Protein AF-A0A427TW17-F1 (afdb_monomer_lite)

Organism: NCBI:txid285983

Structure (mmCIF, N/CA/C/O backbone):
data_AF-A0A4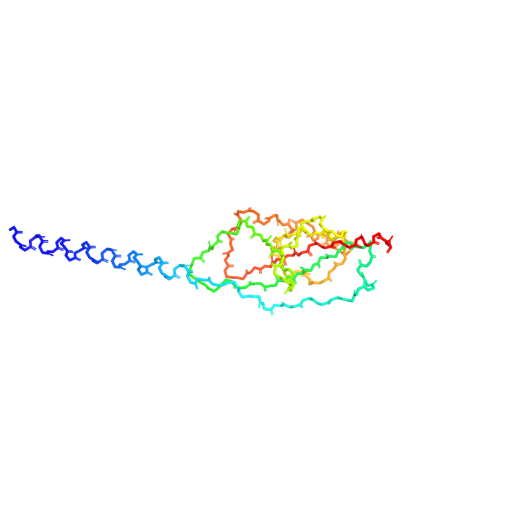27TW17-F1
#
_entry.id   AF-A0A427TW17-F1
#
loop_
_atom_site.group_PDB
_atom_site.id
_atom_site.type_symbol
_atom_site.label_atom_id
_atom_site.label_alt_id
_atom_site.label_comp_id
_atom_site.label_asym_id
_atom_site.label_entity_id
_atom_site.label_seq_id
_atom_site.pdbx_PDB_ins_code
_atom_site.Cartn_x
_atom_site.Cartn_y
_atom_site.Cartn_z
_atom_site.occupancy
_atom_site.B_iso_or_equiv
_atom_site.auth_seq_id
_atom_site.auth_comp_id
_atom_site.auth_asym_id
_atom_site.auth_atom_id
_atom_site.pdbx_PDB_model_num
ATOM 1 N N . MET A 1 1 ? -23.625 -0.543 50.870 1.00 62.94 1 MET A N 1
ATOM 2 C CA . MET A 1 1 ? -23.171 -1.720 50.091 1.00 62.94 1 MET A CA 1
ATOM 3 C C . MET A 1 1 ? -23.952 -1.915 48.788 1.00 62.94 1 MET A C 1
ATOM 5 O O . MET A 1 1 ? -23.323 -1.855 47.746 1.00 62.94 1 MET A O 1
ATOM 9 N N . LYS A 1 2 ? -25.293 -2.022 48.790 1.00 76.69 2 LYS A N 1
ATOM 10 C CA . LYS A 1 2 ? -26.091 -2.212 47.551 1.00 76.69 2 LYS A CA 1
ATOM 11 C C . LYS A 1 2 ? -25.872 -1.138 46.462 1.00 76.69 2 LYS A C 1
ATOM 13 O O . LYS A 1 2 ? -25.643 -1.492 45.317 1.00 76.69 2 LYS A O 1
ATOM 18 N N . LYS A 1 3 ? -25.840 0.158 46.821 1.00 81.56 3 LYS A N 1
ATOM 19 C CA . LYS A 1 3 ? -25.560 1.262 45.871 1.00 81.56 3 LYS A CA 1
ATOM 20 C C . LYS A 1 3 ? -24.173 1.180 45.218 1.00 81.56 3 LYS A C 1
ATOM 22 O O . LYS A 1 3 ? -24.059 1.427 44.027 1.00 81.56 3 LYS A O 1
ATOM 27 N N . LEU A 1 4 ? -23.142 0.821 45.987 1.00 88.69 4 LEU A N 1
ATOM 28 C CA . LEU A 1 4 ? -21.773 0.667 45.475 1.00 88.69 4 LEU A CA 1
ATOM 29 C C . LEU A 1 4 ? -21.689 -0.482 44.466 1.00 88.69 4 LEU A C 1
ATOM 31 O O . LEU A 1 4 ? -21.098 -0.313 43.409 1.00 88.69 4 LEU A O 1
ATOM 35 N N . ILE A 1 5 ? -22.352 -1.606 44.756 1.00 90.69 5 ILE A N 1
ATOM 36 C CA . ILE A 1 5 ? -22.424 -2.758 43.847 1.00 90.69 5 ILE A CA 1
ATOM 37 C C . ILE A 1 5 ? -23.136 -2.375 42.542 1.00 90.69 5 ILE A C 1
ATOM 39 O O . ILE A 1 5 ? -22.630 -2.681 41.467 1.00 90.69 5 ILE A O 1
ATOM 43 N N . SER A 1 6 ? -24.262 -1.654 42.611 1.00 89.56 6 SER A N 1
ATOM 44 C CA . SER A 1 6 ? -24.973 -1.188 41.411 1.00 89.56 6 SER A CA 1
ATOM 45 C C . SER A 1 6 ? -24.135 -0.228 40.563 1.00 89.56 6 SER A C 1
ATOM 47 O O . SER A 1 6 ? -24.107 -0.373 39.346 1.00 89.56 6 SER A O 1
ATOM 49 N N . ILE A 1 7 ? -23.419 0.717 41.185 1.00 93.94 7 ILE A N 1
ATOM 50 C CA . ILE A 1 7 ? -22.520 1.640 40.470 1.00 93.94 7 ILE A CA 1
ATOM 51 C C . ILE A 1 7 ? -21.392 0.867 39.781 1.00 93.94 7 ILE A C 1
ATOM 53 O O . ILE A 1 7 ? -21.097 1.121 38.617 1.00 93.94 7 ILE A O 1
ATOM 57 N N . MET A 1 8 ? -20.794 -0.104 40.474 1.00 94.12 8 MET A N 1
ATOM 58 C CA . MET A 1 8 ? -19.708 -0.915 39.925 1.00 94.12 8 MET A CA 1
ATOM 59 C C . MET A 1 8 ? -20.181 -1.761 38.736 1.00 94.12 8 MET A C 1
ATOM 61 O O . MET A 1 8 ? -19.484 -1.860 37.732 1.00 94.12 8 MET A O 1
ATOM 65 N N . LEU A 1 9 ? -21.393 -2.314 38.817 1.00 94.56 9 LEU A N 1
ATOM 66 C CA . LEU A 1 9 ? -21.988 -3.109 37.744 1.00 94.56 9 LEU A CA 1
ATOM 67 C C . LEU A 1 9 ? -22.293 -2.248 36.510 1.00 94.56 9 LEU A C 1
ATOM 69 O O . LEU A 1 9 ? -21.954 -2.641 35.397 1.00 94.56 9 LEU A O 1
ATOM 73 N N . VAL A 1 10 ? -22.842 -1.044 36.704 1.00 95.25 10 VAL A N 1
ATOM 74 C CA . VAL A 1 10 ? -23.045 -0.077 35.612 1.00 95.25 10 VAL A CA 1
ATOM 75 C C . VAL A 1 10 ? -21.713 0.317 34.977 1.00 95.25 10 VAL A C 1
ATOM 77 O O . VAL A 1 10 ? -21.615 0.324 33.754 1.00 95.25 10 VAL A O 1
ATOM 80 N N . ALA A 1 11 ? -20.677 0.583 35.777 1.00 95.00 11 ALA A N 1
ATOM 81 C CA . ALA A 1 11 ? -19.352 0.931 35.268 1.00 95.00 11 ALA A CA 1
ATOM 82 C C . ALA A 1 11 ? -18.741 -0.195 34.419 1.00 95.00 11 ALA A C 1
ATOM 84 O O . ALA A 1 11 ? -18.217 0.075 33.342 1.00 95.00 11 ALA A O 1
ATOM 85 N N . ILE A 1 12 ? -18.862 -1.454 34.854 1.00 96.00 12 ILE A N 1
ATOM 86 C CA . ILE A 1 12 ? -18.384 -2.621 34.094 1.00 96.00 12 ILE A CA 1
ATOM 87 C C . ILE A 1 12 ? -19.107 -2.728 32.748 1.00 96.00 12 ILE A C 1
ATOM 89 O O . ILE A 1 12 ? -18.454 -2.881 31.718 1.00 96.00 12 ILE A O 1
ATOM 93 N N . VAL A 1 13 ? -20.438 -2.601 32.738 1.00 96.50 13 VAL A N 1
ATOM 94 C CA . VAL A 1 13 ? -21.227 -2.637 31.495 1.00 96.50 13 VAL A CA 1
ATOM 95 C C . VAL A 1 13 ? -20.809 -1.510 30.548 1.00 96.50 13 VAL A C 1
ATOM 97 O O . VAL A 1 13 ? -20.668 -1.738 29.349 1.00 96.50 13 VAL A O 1
ATOM 100 N N . LEU A 1 14 ? -20.553 -0.314 31.082 1.00 96.38 14 LEU A N 1
ATOM 101 C CA . LEU A 1 14 ? -20.099 0.841 30.307 1.00 96.38 14 LEU A CA 1
ATOM 102 C C . LEU A 1 14 ? -18.721 0.604 29.681 1.00 96.38 14 LEU A C 1
ATOM 104 O O . LEU A 1 14 ? -18.544 0.847 28.490 1.00 96.38 14 LEU A O 1
ATOM 108 N N . VAL A 1 15 ? -17.767 0.080 30.456 1.00 96.31 15 VAL A N 1
ATOM 109 C CA . VAL A 1 15 ? -16.421 -0.252 29.964 1.00 96.31 15 VAL A CA 1
ATOM 110 C C . VAL A 1 15 ? -16.500 -1.300 28.856 1.00 96.31 15 VAL A C 1
ATOM 112 O O . VAL A 1 15 ? -15.943 -1.081 27.784 1.00 96.31 15 VAL A O 1
ATOM 115 N N . ILE A 1 16 ? -17.248 -2.388 29.070 1.00 95.94 16 ILE A N 1
ATOM 116 C CA . ILE A 1 16 ? -17.431 -3.443 28.062 1.00 95.94 16 ILE A CA 1
ATOM 117 C C . ILE A 1 16 ? -18.067 -2.871 26.789 1.00 95.94 16 ILE A C 1
ATOM 119 O O . ILE A 1 16 ? -17.587 -3.139 25.689 1.00 95.94 16 ILE A O 1
ATOM 123 N N . GLY A 1 17 ? -19.111 -2.049 26.930 1.00 95.75 17 GLY A N 1
ATOM 124 C CA . GLY A 1 17 ? -19.789 -1.416 25.799 1.00 95.75 17 GLY A CA 1
ATOM 125 C C . GLY A 1 17 ? -18.859 -0.523 24.978 1.00 95.75 17 GLY A C 1
ATOM 126 O O . GLY A 1 17 ? -18.842 -0.619 23.751 1.00 95.75 17 GLY A O 1
ATOM 127 N N . ILE A 1 18 ? -18.034 0.291 25.644 1.00 93.81 18 ILE A N 1
ATOM 128 C CA . ILE A 1 18 ? -17.039 1.143 24.979 1.00 93.81 18 ILE A CA 1
ATOM 129 C C . ILE A 1 18 ? -15.998 0.289 24.249 1.00 93.81 18 ILE A C 1
ATOM 131 O O . ILE A 1 18 ? -15.679 0.577 23.096 1.00 93.81 18 ILE A O 1
ATOM 135 N N . THR A 1 19 ? -15.484 -0.774 24.876 1.00 90.12 19 THR A N 1
ATOM 136 C CA . THR A 1 19 ? -14.481 -1.648 24.250 1.00 90.12 19 THR A CA 1
ATOM 137 C C . THR A 1 19 ? -15.027 -2.348 23.005 1.00 90.12 19 THR A C 1
ATOM 139 O O . THR A 1 19 ? -14.351 -2.361 21.977 1.00 90.12 19 THR A O 1
ATOM 142 N N . LEU A 1 20 ? -16.253 -2.877 23.059 1.00 89.56 20 LEU A N 1
ATOM 143 C CA . LEU A 1 20 ? -16.887 -3.535 21.911 1.00 89.56 20 LEU A CA 1
ATOM 144 C C . LEU A 1 20 ? -17.167 -2.553 20.768 1.00 89.56 20 LEU A C 1
ATOM 146 O O . LEU A 1 20 ? -16.879 -2.860 19.612 1.00 89.56 20 LEU A O 1
ATOM 150 N N . ALA A 1 21 ? -17.673 -1.358 21.085 1.00 85.88 21 ALA A N 1
ATOM 151 C CA . ALA A 1 21 ? -17.892 -0.315 20.086 1.00 85.88 21 ALA A CA 1
ATOM 152 C C . ALA A 1 21 ? -16.574 0.099 19.413 1.00 85.88 21 ALA A C 1
ATOM 154 O O . ALA A 1 21 ? -16.512 0.228 18.192 1.00 85.88 21 ALA A O 1
ATOM 155 N N . PHE A 1 22 ? -15.500 0.246 20.191 1.00 83.44 22 PHE A N 1
ATOM 156 C CA . PHE A 1 22 ? -14.181 0.591 19.668 1.00 83.44 22 PHE A CA 1
ATOM 157 C C . PHE A 1 22 ? -13.616 -0.500 18.747 1.00 83.44 22 PHE A C 1
ATOM 159 O O . PHE A 1 22 ? -13.120 -0.190 17.665 1.00 83.44 22 PHE A O 1
ATOM 166 N N . GLN A 1 23 ? -13.751 -1.776 19.127 1.00 81.62 23 GLN A N 1
ATOM 167 C CA . GLN A 1 23 ? -13.352 -2.903 18.277 1.00 81.62 23 GLN A CA 1
ATOM 168 C C . GLN A 1 23 ? -14.126 -2.926 16.956 1.00 81.62 23 GLN A C 1
ATOM 170 O O . GLN A 1 23 ? -13.512 -3.048 15.898 1.00 81.62 23 GLN A O 1
ATOM 175 N N . TYR A 1 24 ? -15.450 -2.760 17.007 1.00 79.75 24 TYR A N 1
ATOM 176 C CA . TYR A 1 24 ? -16.305 -2.740 15.818 1.00 79.75 24 TYR A CA 1
ATOM 177 C C . TYR A 1 24 ? -15.895 -1.638 14.832 1.00 79.75 24 TYR A C 1
ATOM 179 O O . TYR A 1 24 ? -15.788 -1.879 13.633 1.00 79.75 24 TYR A O 1
ATOM 187 N N . ILE A 1 25 ? -15.603 -0.436 15.337 1.00 73.81 25 ILE A N 1
ATOM 188 C CA . ILE A 1 25 ? -15.233 0.701 14.487 1.00 73.81 25 ILE A CA 1
ATOM 189 C C . ILE A 1 25 ? -13.850 0.504 13.840 1.00 73.81 25 ILE A C 1
ATOM 191 O O . ILE A 1 25 ? -13.670 0.861 12.678 1.00 73.81 25 ILE A O 1
ATOM 195 N N . ILE A 1 26 ? -12.878 -0.080 14.552 1.00 72.31 26 ILE A N 1
ATOM 196 C CA . ILE A 1 26 ? -11.539 -0.347 13.993 1.00 72.31 26 ILE A CA 1
ATOM 197 C C . ILE A 1 26 ? -11.582 -1.450 12.927 1.00 72.31 26 ILE A C 1
ATOM 199 O O . ILE A 1 26 ? -10.881 -1.357 11.921 1.00 72.31 26 ILE A O 1
ATOM 203 N N . LEU A 1 27 ? -12.412 -2.478 13.123 1.00 70.06 27 LEU A N 1
ATOM 204 C CA . LEU A 1 27 ? -12.529 -3.621 12.210 1.00 70.06 27 LEU A CA 1
ATOM 205 C C . LEU A 1 27 ? -13.141 -3.269 10.845 1.00 70.06 27 LEU A C 1
ATOM 207 O O . LEU A 1 27 ? -13.049 -4.068 9.918 1.00 70.06 27 LEU A O 1
ATOM 211 N N . HIS A 1 28 ? -13.774 -2.105 10.709 1.00 77.31 28 HIS A N 1
ATOM 212 C CA . HIS A 1 28 ? -14.494 -1.707 9.495 1.00 77.31 28 HIS A CA 1
ATOM 213 C C . HIS A 1 28 ? -13.760 -0.691 8.629 1.00 77.31 28 HIS A C 1
ATOM 215 O O . HIS A 1 28 ? -14.380 -0.028 7.799 1.00 77.31 28 HIS A O 1
ATOM 221 N N . GLY A 1 29 ? -12.446 -0.563 8.799 1.00 80.75 29 GLY A N 1
ATOM 222 C CA . GLY A 1 29 ? -11.671 0.228 7.863 1.00 80.75 29 GLY A CA 1
ATOM 223 C C . GLY A 1 29 ? -11.439 -0.499 6.534 1.00 80.75 29 GLY A C 1
ATOM 224 O O . GLY A 1 29 ? -11.244 -1.714 6.496 1.00 80.75 29 GLY A O 1
ATOM 225 N N . GLU A 1 30 ? -11.457 0.254 5.438 1.00 87.00 30 GLU A N 1
ATOM 226 C CA . GLU A 1 30 ? -11.261 -0.256 4.079 1.00 87.00 30 GLU A CA 1
ATOM 227 C C . GLU A 1 30 ? -10.139 0.497 3.354 1.00 87.00 30 GLU A C 1
ATOM 229 O O . GLU A 1 30 ? -9.955 1.704 3.527 1.00 87.00 30 GLU A O 1
ATOM 234 N N . PHE A 1 31 ? -9.398 -0.205 2.497 1.00 89.31 31 PHE A N 1
ATOM 235 C CA . PHE A 1 31 ? -8.470 0.426 1.560 1.00 89.31 31 PHE A CA 1
ATOM 236 C C . PHE A 1 31 ? -9.187 0.704 0.245 1.00 89.31 31 PHE A C 1
ATOM 238 O O . PHE A 1 31 ? -9.606 -0.218 -0.456 1.00 89.31 31 PHE A O 1
ATOM 245 N N . LYS A 1 32 ? -9.298 1.980 -0.124 1.00 89.50 32 LYS A N 1
ATOM 246 C CA . LYS A 1 32 ? -9.873 2.393 -1.401 1.00 89.50 32 LYS A CA 1
ATOM 247 C C . LYS A 1 32 ? -8.767 2.782 -2.374 1.00 89.50 32 LYS A C 1
ATOM 249 O O . LY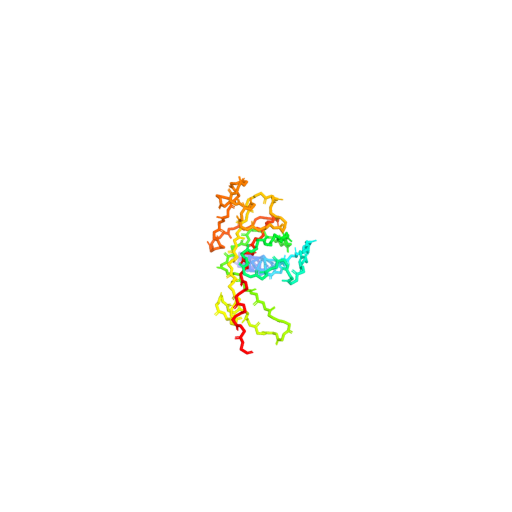S A 1 32 ? -8.099 3.792 -2.177 1.00 89.50 32 LYS A O 1
ATOM 254 N N . LYS A 1 33 ? -8.627 2.020 -3.458 1.00 90.06 33 LYS A N 1
ATOM 255 C CA . LYS A 1 33 ? -7.813 2.420 -4.612 1.00 90.06 33 LYS A CA 1
ATOM 256 C C . LYS A 1 33 ? -8.528 3.522 -5.394 1.00 90.06 33 LYS A C 1
ATOM 258 O O . LYS A 1 33 ? -9.727 3.387 -5.658 1.00 90.06 33 LYS A O 1
ATOM 263 N N . TRP A 1 34 ? -7.822 4.578 -5.789 1.00 85.81 34 TRP A N 1
ATOM 264 C CA . TRP A 1 34 ? -8.413 5.673 -6.575 1.00 85.81 34 TRP A CA 1
AT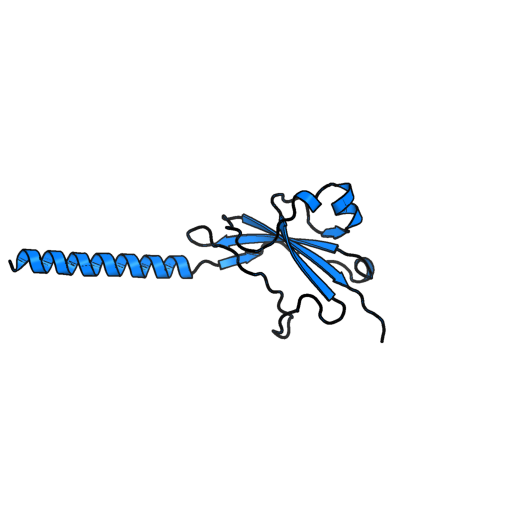OM 265 C C . TRP A 1 34 ? -7.655 6.027 -7.857 1.00 85.81 34 TRP A C 1
ATOM 267 O O . TRP A 1 34 ? -8.182 6.801 -8.654 1.00 85.81 34 TRP A O 1
ATOM 277 N N . SER A 1 35 ? -6.499 5.410 -8.116 1.00 84.00 35 SER A N 1
ATOM 278 C CA . SER A 1 35 ? -5.823 5.501 -9.413 1.00 84.00 35 SER A CA 1
ATOM 279 C C . SER A 1 35 ? -5.807 4.175 -10.178 1.00 84.00 35 SER A C 1
ATOM 281 O O . SER A 1 35 ? -6.046 3.081 -9.643 1.00 84.00 35 SER A O 1
ATOM 283 N N . HIS A 1 36 ? -5.602 4.292 -11.487 1.00 79.56 36 HIS A N 1
ATOM 284 C CA . HIS A 1 36 ? -5.520 3.176 -12.413 1.00 79.56 36 HIS A CA 1
ATOM 285 C C . HIS A 1 36 ? -4.330 3.391 -13.342 1.00 79.56 36 HIS A C 1
ATOM 287 O O . HIS A 1 36 ? -4.169 4.469 -13.907 1.00 79.56 36 HIS A O 1
ATOM 293 N N . ALA A 1 37 ? -3.530 2.345 -13.500 1.00 76.31 37 ALA A N 1
ATOM 294 C CA . ALA A 1 37 ? -2.434 2.281 -14.445 1.00 76.31 37 ALA A CA 1
ATOM 295 C C . ALA A 1 37 ? -2.780 1.202 -15.471 1.00 76.31 37 ALA A C 1
ATOM 297 O O . ALA A 1 37 ? -3.047 0.058 -15.094 1.00 76.31 37 ALA A O 1
ATOM 298 N N . THR A 1 38 ? -2.793 1.587 -16.745 1.00 76.38 38 THR A N 1
ATOM 299 C CA . THR A 1 38 ? -3.004 0.683 -17.880 1.00 76.38 38 THR A CA 1
ATOM 300 C C . THR A 1 38 ? -1.801 0.802 -18.786 1.00 76.38 38 THR A C 1
ATOM 302 O O . THR A 1 38 ? -1.360 1.914 -19.068 1.00 76.38 38 THR A O 1
ATOM 305 N N . MET A 1 39 ? -1.293 -0.329 -19.254 1.00 74.31 39 MET A N 1
ATOM 306 C CA . MET A 1 39 ? -0.173 -0.361 -20.175 1.00 74.31 39 MET A CA 1
ATOM 307 C C . MET A 1 39 ? -0.418 -1.414 -21.242 1.00 74.31 39 MET A C 1
ATOM 309 O O . MET A 1 39 ? -1.042 -2.440 -20.973 1.00 74.31 39 MET A O 1
ATOM 313 N N . ASP A 1 40 ? 0.050 -1.120 -22.447 1.00 77.12 40 ASP A N 1
ATOM 314 C CA . ASP A 1 40 ? -0.012 -2.036 -23.576 1.00 77.12 40 ASP A CA 1
ATOM 315 C C . ASP A 1 40 ? 1.043 -3.149 -23.416 1.00 77.12 40 ASP A C 1
ATOM 317 O O . ASP A 1 40 ? 2.139 -2.917 -22.895 1.00 77.12 40 ASP A O 1
ATOM 321 N N . GLU A 1 41 ? 0.702 -4.364 -23.849 1.00 73.69 41 GLU A N 1
ATOM 322 C CA . GLU A 1 41 ? 1.546 -5.559 -23.747 1.00 73.69 41 GLU A CA 1
ATOM 323 C C . GLU A 1 41 ? 2.875 -5.381 -24.493 1.00 73.69 41 GLU A C 1
ATOM 325 O O . GLU A 1 41 ? 3.915 -5.869 -24.044 1.00 73.69 41 GLU A O 1
ATOM 330 N N . ASP A 1 42 ? 2.876 -4.643 -25.604 1.00 74.62 42 ASP A N 1
ATOM 331 C CA . ASP A 1 42 ? 4.076 -4.477 -26.425 1.00 74.62 42 ASP A CA 1
ATOM 332 C C . ASP A 1 42 ? 5.159 -3.617 -25.753 1.00 74.62 42 ASP A C 1
ATOM 334 O O . ASP A 1 42 ? 6.345 -3.807 -26.021 1.00 74.62 42 ASP A O 1
ATOM 338 N N . TYR A 1 43 ? 4.786 -2.743 -24.813 1.00 73.00 43 TYR A N 1
ATOM 339 C CA . TYR A 1 43 ? 5.742 -1.963 -24.012 1.00 73.00 43 TYR A CA 1
ATOM 340 C C . TYR A 1 43 ? 6.347 -2.761 -22.850 1.00 73.00 43 TYR A C 1
ATOM 342 O O . TYR A 1 43 ? 7.340 -2.338 -22.259 1.00 73.00 43 TYR A O 1
ATOM 350 N N . PHE A 1 44 ? 5.754 -3.908 -22.523 1.00 73.31 44 PHE A N 1
ATOM 351 C CA . PHE A 1 44 ? 6.050 -4.688 -21.326 1.00 73.31 44 PHE A CA 1
ATOM 352 C C . PHE A 1 44 ? 6.995 -5.875 -21.578 1.00 73.31 44 PHE A C 1
ATOM 354 O O . PHE A 1 44 ? 7.641 -6.366 -20.653 1.00 73.31 44 PHE A O 1
ATOM 361 N N . LYS A 1 45 ? 7.104 -6.348 -22.826 1.00 73.56 45 LYS A N 1
ATOM 362 C CA . LYS A 1 45 ? 7.875 -7.555 -23.168 1.00 73.56 45 LYS A CA 1
ATOM 363 C C . LYS A 1 45 ? 9.360 -7.409 -22.815 1.00 73.56 45 LYS A C 1
ATOM 365 O O . LYS A 1 45 ? 10.077 -6.623 -23.431 1.00 73.56 45 LYS A O 1
ATOM 370 N N . GLY A 1 46 ? 9.817 -8.220 -21.857 1.00 76.62 46 GLY A N 1
ATOM 371 C CA . GLY A 1 46 ? 11.224 -8.311 -21.457 1.00 76.62 46 GLY A CA 1
ATOM 372 C C . GLY A 1 46 ? 11.758 -7.096 -20.695 1.00 76.62 46 GLY A C 1
ATOM 373 O O . GLY A 1 46 ? 12.972 -6.899 -20.663 1.00 76.62 46 GLY A O 1
ATOM 374 N N . LYS A 1 47 ? 10.879 -6.265 -20.119 1.00 85.50 47 LYS A N 1
ATOM 375 C CA . LYS A 1 47 ? 11.262 -5.110 -19.298 1.00 85.50 47 LYS A CA 1
ATOM 376 C C . LYS A 1 47 ? 10.585 -5.158 -17.936 1.00 85.50 47 LYS A C 1
ATOM 378 O O . LYS A 1 47 ? 9.413 -5.521 -17.833 1.00 85.50 47 LYS A O 1
ATOM 383 N N . THR A 1 48 ? 11.310 -4.722 -16.912 1.00 88.69 48 THR A N 1
ATOM 384 C CA . THR A 1 48 ? 10.728 -4.433 -15.603 1.00 88.69 48 THR A CA 1
ATOM 385 C C . THR A 1 48 ? 10.017 -3.089 -15.660 1.00 88.69 48 THR A C 1
ATOM 387 O O . THR A 1 48 ? 10.602 -2.074 -16.046 1.00 88.69 48 THR A O 1
ATOM 390 N N . MET A 1 49 ? 8.751 -3.080 -15.261 1.00 90.19 49 MET A N 1
ATOM 391 C CA . MET A 1 49 ? 7.894 -1.902 -15.268 1.00 90.19 49 MET A CA 1
ATOM 392 C C . MET A 1 49 ? 7.363 -1.640 -13.865 1.00 90.19 49 MET A C 1
ATOM 394 O O . MET A 1 49 ? 6.923 -2.555 -13.174 1.00 90.19 49 MET A O 1
ATOM 398 N N . TYR A 1 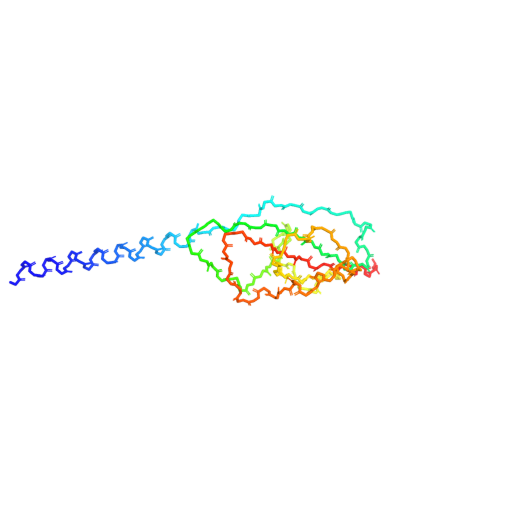50 ? 7.388 -0.379 -13.453 1.00 91.19 50 TYR A N 1
ATOM 399 C CA . TYR A 1 50 ? 6.955 0.088 -12.144 1.00 91.19 50 TYR A CA 1
ATOM 400 C C . TYR A 1 50 ? 5.601 0.780 -12.280 1.00 91.19 50 TYR A C 1
ATOM 402 O O . TYR A 1 50 ? 5.480 1.828 -12.919 1.00 91.19 50 TYR A O 1
ATOM 410 N N . LEU A 1 51 ? 4.577 0.179 -11.677 1.00 90.44 51 LEU A N 1
ATOM 411 C CA . LEU A 1 51 ? 3.190 0.634 -11.727 1.00 90.44 51 LEU A CA 1
ATOM 412 C C . LEU A 1 51 ? 2.783 1.210 -10.369 1.00 90.44 51 LEU A C 1
ATOM 414 O O . LEU A 1 51 ? 2.661 0.479 -9.387 1.00 90.44 51 LEU A O 1
ATOM 418 N N . GLY A 1 52 ? 2.573 2.520 -10.313 1.00 91.38 52 GLY A N 1
ATOM 419 C CA . GLY A 1 52 ? 2.114 3.232 -9.128 1.00 91.38 52 GLY A CA 1
ATOM 420 C C . GLY A 1 52 ? 0.595 3.200 -8.984 1.00 91.38 52 GLY A C 1
ATOM 421 O O . GLY A 1 52 ? -0.146 3.502 -9.920 1.00 91.38 52 GLY A O 1
ATOM 422 N N . TYR A 1 53 ? 0.135 2.874 -7.781 1.00 91.00 53 TYR A N 1
ATOM 423 C CA . TYR A 1 53 ? -1.268 2.869 -7.394 1.00 91.00 53 TYR A CA 1
ATOM 424 C C . TYR A 1 53 ? -1.459 3.636 -6.093 1.00 91.00 53 TYR A C 1
ATOM 426 O O . TYR A 1 53 ? -0.780 3.390 -5.097 1.00 91.00 53 TYR A O 1
ATOM 434 N N . ASP A 1 54 ? -2.439 4.525 -6.090 1.00 91.62 54 ASP A N 1
ATOM 435 C CA . ASP A 1 54 ? -2.791 5.345 -4.946 1.00 91.62 54 ASP A CA 1
ATOM 436 C C . ASP A 1 54 ? -3.946 4.709 -4.186 1.00 91.62 54 ASP A C 1
ATOM 438 O O . ASP A 1 54 ? -4.991 4.349 -4.754 1.00 91.62 54 ASP A O 1
ATOM 442 N N . PHE A 1 55 ? -3.743 4.595 -2.882 1.00 91.44 55 PHE A N 1
ATOM 443 C CA . PHE A 1 55 ? -4.693 4.036 -1.944 1.00 91.44 55 PHE A CA 1
ATOM 444 C C . PHE A 1 55 ? -4.981 5.039 -0.838 1.00 91.44 55 PHE A C 1
ATOM 446 O O . PHE A 1 55 ? -4.099 5.757 -0.374 1.00 91.44 55 PHE A O 1
ATOM 453 N N . THR A 1 56 ? -6.230 5.030 -0.387 1.00 91.38 56 THR A N 1
ATOM 454 C CA . THR A 1 56 ? -6.669 5.746 0.804 1.00 91.38 56 THR A CA 1
ATOM 455 C C . THR A 1 56 ? -7.219 4.742 1.804 1.00 91.38 56 THR A C 1
ATOM 457 O O . THR A 1 56 ? -8.159 4.003 1.501 1.00 91.38 56 THR A O 1
ATOM 460 N N . TRP A 1 57 ? -6.665 4.728 3.008 1.00 90.38 57 TRP A N 1
ATOM 461 C CA . TRP A 1 57 ? -7.262 4.100 4.172 1.00 90.38 57 TRP A CA 1
ATOM 462 C C . TRP A 1 57 ? -8.464 4.914 4.644 1.00 90.38 57 TRP A C 1
ATOM 464 O O . TRP A 1 57 ? -8.355 6.077 5.042 1.00 90.38 57 TRP A O 1
ATOM 474 N N . LYS A 1 58 ? -9.630 4.278 4.622 1.00 87.94 58 LYS A N 1
ATOM 475 C CA . LYS A 1 58 ? -10.862 4.796 5.198 1.00 87.94 58 LYS A CA 1
ATOM 476 C C . LYS A 1 58 ? -11.181 4.000 6.445 1.00 87.94 58 LYS A C 1
ATOM 478 O O . LYS A 1 58 ? -11.887 3.005 6.382 1.00 87.94 58 LYS A O 1
ATOM 483 N N . GLY A 1 59 ? -10.663 4.446 7.577 1.00 83.31 59 GLY A N 1
ATOM 484 C CA . GLY A 1 59 ? -10.916 3.830 8.871 1.00 83.31 59 GLY A CA 1
ATOM 485 C C . GLY A 1 59 ? -10.354 4.676 10.002 1.00 83.31 59 GLY A C 1
ATOM 486 O O . GLY A 1 59 ? -9.831 5.770 9.780 1.00 83.31 59 GLY A O 1
ATOM 487 N N . ILE A 1 60 ? -10.466 4.173 11.227 1.00 81.88 60 ILE A N 1
ATOM 488 C CA . ILE A 1 60 ? -9.844 4.798 12.396 1.00 81.88 60 ILE A CA 1
ATOM 489 C C . ILE A 1 60 ? -8.473 4.165 12.639 1.00 81.88 60 ILE A C 1
ATOM 491 O O . ILE A 1 60 ? -8.329 2.945 12.614 1.00 81.88 60 ILE A O 1
ATOM 495 N N . GLY A 1 61 ? -7.478 5.007 12.917 1.00 84.00 61 GLY A N 1
ATOM 496 C CA . GLY A 1 61 ? -6.107 4.589 13.202 1.00 84.00 61 GLY A CA 1
ATOM 497 C C . GLY A 1 61 ? -5.250 4.418 11.949 1.00 84.00 61 GLY A C 1
ATOM 498 O O . GLY A 1 61 ? -5.667 4.758 10.844 1.00 84.00 61 GLY A O 1
ATOM 499 N N . SER A 1 62 ? -4.045 3.891 12.152 1.00 87.50 62 SER A N 1
ATOM 500 C CA . SER A 1 62 ? -3.035 3.686 11.109 1.00 87.50 62 SER A CA 1
ATOM 501 C C . SER A 1 62 ? -2.692 2.195 11.049 1.00 87.50 62 SER A C 1
ATOM 503 O O . SER A 1 62 ? -1.883 1.732 11.867 1.00 87.50 62 SER A O 1
ATOM 505 N N . PRO A 1 63 ? -3.357 1.412 10.179 1.00 87.31 63 PRO A N 1
ATOM 506 C CA . PRO A 1 63 ? -3.136 -0.024 10.109 1.00 87.31 63 PRO A CA 1
ATOM 507 C C . PRO A 1 63 ? -1.702 -0.322 9.670 1.00 87.31 63 PRO A C 1
ATOM 509 O O . PRO A 1 63 ? -1.090 0.424 8.903 1.00 87.31 63 PRO A O 1
ATOM 512 N N . MET A 1 64 ? -1.169 -1.431 10.172 1.00 89.56 64 MET A N 1
ATOM 513 C CA . MET A 1 64 ? 0.108 -1.970 9.723 1.00 89.56 64 MET A CA 1
ATOM 514 C C . MET A 1 64 ? -0.145 -2.917 8.552 1.00 89.56 64 MET A C 1
ATOM 516 O O . MET A 1 64 ? -0.964 -3.830 8.661 1.00 89.56 64 MET A O 1
ATOM 520 N N . ILE A 1 65 ? 0.540 -2.689 7.435 1.00 88.94 65 ILE A N 1
ATOM 521 C CA . ILE A 1 65 ? 0.469 -3.564 6.269 1.00 88.94 65 ILE A CA 1
ATOM 522 C C . ILE A 1 65 ? 1.541 -4.645 6.418 1.00 88.94 65 ILE A C 1
ATOM 524 O O . ILE A 1 65 ? 2.740 -4.377 6.423 1.00 88.94 65 ILE A O 1
ATOM 528 N N . GLU A 1 66 ? 1.088 -5.888 6.561 1.00 87.56 66 GLU A N 1
ATOM 529 C CA . GLU A 1 66 ? 1.962 -7.061 6.694 1.00 87.56 66 GLU A CA 1
ATOM 530 C C . GLU A 1 66 ? 2.314 -7.669 5.334 1.00 87.56 66 GLU A C 1
ATOM 532 O O . GLU A 1 66 ? 3.441 -8.112 5.102 1.00 87.56 66 GLU A O 1
ATOM 537 N N . LYS A 1 67 ? 1.337 -7.701 4.421 1.00 87.38 67 LYS A N 1
ATOM 538 C CA . LYS A 1 67 ? 1.453 -8.349 3.117 1.00 87.38 67 LYS A CA 1
ATOM 539 C C . LYS A 1 67 ? 0.538 -7.677 2.102 1.00 87.38 67 LYS A C 1
ATOM 541 O O . LYS A 1 67 ? -0.555 -7.234 2.441 1.00 87.38 67 LYS A O 1
ATOM 546 N N . VAL A 1 68 ? 0.983 -7.667 0.850 1.00 87.38 68 VAL A N 1
ATOM 547 C CA . VAL A 1 68 ? 0.155 -7.358 -0.316 1.00 87.38 68 VAL A CA 1
ATOM 548 C C . VAL A 1 68 ? 0.187 -8.560 -1.247 1.00 87.38 68 VAL A C 1
ATOM 550 O O . VAL A 1 68 ? 1.254 -9.109 -1.524 1.00 87.38 68 VAL A O 1
ATOM 553 N N . GLU A 1 69 ? -0.995 -8.982 -1.683 1.00 87.00 69 GLU A N 1
ATOM 554 C CA . GLU A 1 69 ? -1.201 -10.096 -2.603 1.00 87.00 69 GLU A CA 1
ATOM 555 C C . GLU A 1 69 ? -1.964 -9.605 -3.826 1.00 87.00 69 GLU A C 1
ATOM 557 O O . GLU A 1 69 ? -2.887 -8.795 -3.723 1.00 87.00 69 GLU A O 1
ATOM 562 N N . PHE A 1 70 ? -1.582 -10.122 -4.988 1.00 82.88 70 PHE A N 1
ATOM 563 C CA . PHE A 1 70 ? -2.269 -9.855 -6.241 1.00 82.88 70 PHE A CA 1
ATOM 564 C C . PHE A 1 70 ? -3.150 -11.050 -6.562 1.00 82.88 70 PHE A C 1
ATOM 566 O O . PHE A 1 70 ? -2.684 -12.184 -6.547 1.00 82.88 70 PHE A O 1
ATOM 573 N N . ILE A 1 71 ? -4.428 -10.797 -6.827 1.00 84.50 71 ILE A N 1
ATOM 574 C CA . ILE A 1 71 ? -5.414 -11.844 -7.093 1.00 84.50 71 ILE A CA 1
ATOM 575 C C . ILE A 1 71 ? -5.843 -11.718 -8.556 1.00 84.50 71 ILE A C 1
ATOM 577 O O . ILE A 1 71 ? -6.260 -10.642 -9.000 1.00 84.50 71 ILE A O 1
ATOM 581 N N . LYS A 1 72 ? -5.704 -12.808 -9.316 1.00 83.75 72 LYS A N 1
ATOM 582 C CA . LYS A 1 72 ? -6.162 -12.925 -10.704 1.00 83.75 72 LYS A CA 1
ATOM 583 C C . LYS A 1 72 ? -7.697 -12.852 -10.753 1.00 83.75 72 LYS A C 1
ATOM 585 O O . LYS A 1 72 ? -8.391 -13.042 -9.756 1.00 83.75 72 LYS A O 1
ATOM 590 N N . LYS A 1 73 ? -8.262 -12.600 -11.941 1.00 82.31 73 LYS A N 1
ATOM 591 C CA . LYS A 1 73 ? -9.729 -12.538 -12.131 1.00 82.31 73 LYS A CA 1
ATOM 592 C C . LYS A 1 73 ? -10.450 -13.844 -11.774 1.00 82.31 73 LYS A C 1
ATOM 594 O O . LYS A 1 73 ? -11.633 -13.803 -11.458 1.00 82.31 73 LYS A O 1
ATOM 599 N N . ASP A 1 74 ? -9.752 -14.973 -11.841 1.00 85.31 74 ASP A N 1
ATOM 600 C CA . ASP A 1 74 ? -10.260 -16.298 -11.468 1.00 85.31 74 ASP A CA 1
ATOM 601 C C . ASP A 1 74 ? -10.212 -16.571 -9.950 1.00 85.31 74 ASP A C 1
ATOM 603 O O . ASP A 1 74 ? -10.630 -17.637 -9.506 1.00 85.31 74 ASP A O 1
ATOM 607 N N . GLY A 1 75 ? -9.735 -15.612 -9.147 1.00 83.88 75 GLY A N 1
ATOM 608 C CA . GLY A 1 75 ? -9.631 -15.730 -7.694 1.00 83.88 75 GLY A CA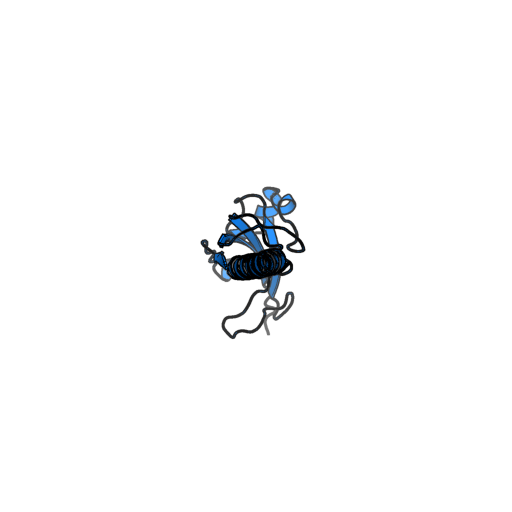 1
ATOM 609 C C . GLY A 1 75 ? -8.339 -16.384 -7.202 1.00 83.88 75 GLY A C 1
ATOM 610 O O . GLY A 1 75 ? -8.141 -16.480 -5.991 1.00 83.88 75 GLY A O 1
ATOM 611 N N . THR A 1 76 ? -7.445 -16.810 -8.097 1.00 84.88 76 THR A N 1
ATOM 612 C CA . THR A 1 76 ? -6.145 -17.366 -7.701 1.00 84.88 76 THR A CA 1
ATOM 613 C C . THR A 1 76 ? -5.151 -16.264 -7.336 1.00 84.88 76 THR A C 1
ATOM 615 O O . THR A 1 76 ? -5.168 -15.166 -7.896 1.00 84.88 76 THR A O 1
ATOM 618 N N . ILE A 1 77 ? -4.280 -16.543 -6.365 1.00 82.62 77 ILE A N 1
ATOM 619 C CA . ILE A 1 77 ? -3.201 -15.627 -5.988 1.00 82.62 77 ILE A CA 1
ATOM 620 C C . ILE A 1 77 ? -2.121 -15.719 -7.062 1.00 82.62 77 ILE A C 1
ATOM 622 O O . ILE A 1 77 ? -1.634 -16.802 -7.365 1.00 82.62 77 ILE A O 1
ATOM 626 N N . LEU A 1 78 ? -1.731 -14.578 -7.616 1.00 79.75 78 LEU A N 1
ATOM 627 C CA . LEU A 1 78 ? -0.571 -14.466 -8.482 1.00 79.75 78 LEU A CA 1
ATOM 628 C C . LEU A 1 78 ? 0.684 -14.563 -7.611 1.00 79.75 78 LEU A C 1
ATOM 630 O O . LEU A 1 78 ? 1.080 -13.586 -6.964 1.00 79.75 78 LEU A O 1
ATOM 634 N N . ALA A 1 79 ? 1.280 -15.754 -7.552 1.00 71.25 79 ALA A N 1
ATOM 635 C CA . ALA A 1 79 ? 2.520 -15.944 -6.816 1.00 71.25 79 ALA A CA 1
ATOM 636 C C . ALA A 1 79 ? 3.639 -15.069 -7.405 1.00 71.25 79 ALA A C 1
ATOM 638 O O . ALA A 1 79 ? 3.587 -14.652 -8.562 1.00 71.25 79 ALA A O 1
ATOM 639 N N . LYS A 1 80 ? 4.655 -14.780 -6.586 1.00 66.31 80 LYS A N 1
ATOM 640 C CA . LYS A 1 80 ? 5.751 -13.869 -6.946 1.00 66.31 80 LYS A CA 1
ATOM 641 C C . LYS A 1 80 ? 6.547 -14.300 -8.181 1.00 66.31 80 LYS A C 1
ATOM 643 O O . LYS A 1 80 ? 7.163 -13.434 -8.779 1.00 66.31 80 LYS A O 1
ATOM 648 N N . ASP A 1 81 ? 6.518 -15.582 -8.546 1.00 65.75 81 ASP A N 1
ATOM 649 C CA . ASP A 1 81 ? 7.342 -16.172 -9.610 1.00 65.75 81 ASP A CA 1
ATOM 650 C C . ASP A 1 81 ? 6.573 -17.213 -10.452 1.00 65.75 81 ASP A C 1
ATOM 652 O O . ASP A 1 81 ? 7.136 -18.216 -10.891 1.00 65.75 81 ASP A O 1
ATOM 656 N N . GLU A 1 82 ? 5.270 -17.020 -10.662 1.00 63.62 82 GLU A N 1
ATOM 657 C CA . GLU A 1 82 ? 4.467 -17.924 -11.501 1.00 63.62 82 GLU A CA 1
ATOM 658 C C . GLU A 1 82 ? 4.382 -17.440 -12.958 1.00 63.62 82 GLU A C 1
ATOM 660 O O . GLU A 1 82 ? 4.272 -16.247 -13.232 1.00 63.62 82 GLU A O 1
ATOM 665 N N . ASP A 1 83 ? 4.413 -18.383 -13.908 1.00 62.88 83 ASP A N 1
ATOM 666 C CA . ASP A 1 83 ? 4.134 -18.163 -15.338 1.00 62.88 83 ASP A CA 1
ATOM 667 C C . ASP A 1 83 ? 5.005 -17.097 -16.038 1.00 62.88 83 ASP A C 1
ATOM 669 O O . ASP A 1 83 ? 4.555 -16.399 -16.950 1.00 62.88 83 ASP A O 1
ATOM 673 N N . GLY A 1 84 ? 6.264 -16.948 -15.608 1.00 64.94 84 GLY A N 1
ATOM 674 C CA . GLY A 1 84 ? 7.177 -15.937 -16.153 1.00 64.94 84 GLY A CA 1
ATOM 675 C C . GLY A 1 84 ? 6.816 -14.505 -15.751 1.00 64.94 84 GLY A C 1
ATOM 676 O O . GLY A 1 84 ? 7.369 -13.563 -16.311 1.00 64.94 84 GLY A O 1
ATOM 677 N N . PHE A 1 85 ? 5.903 -14.333 -14.793 1.00 72.06 85 PHE A N 1
ATOM 678 C CA . PHE A 1 85 ? 5.480 -13.046 -14.268 1.00 72.06 85 PHE A CA 1
ATOM 679 C C . PHE A 1 85 ? 6.071 -12.844 -12.873 1.00 72.06 85 PHE A C 1
ATOM 681 O O . PHE A 1 85 ? 5.665 -13.508 -11.917 1.00 72.06 85 PHE A O 1
ATOM 688 N N . ARG A 1 86 ? 7.023 -11.917 -12.743 1.00 77.38 86 ARG A N 1
ATOM 689 C CA . ARG A 1 86 ? 7.552 -11.524 -11.433 1.00 77.38 86 ARG A CA 1
ATOM 690 C C . ARG A 1 86 ? 6.838 -10.298 -10.924 1.00 77.38 86 ARG A C 1
ATOM 692 O O . ARG A 1 86 ? 6.673 -9.334 -11.667 1.00 77.38 86 ARG A O 1
ATOM 699 N N . ASN A 1 87 ? 6.421 -10.333 -9.662 1.00 84.00 87 ASN A N 1
ATOM 700 C CA . ASN A 1 87 ? 5.799 -9.189 -9.011 1.00 84.00 87 ASN A CA 1
ATOM 701 C C . ASN A 1 87 ? 6.461 -8.867 -7.667 1.00 84.00 87 ASN A C 1
ATOM 703 O O . ASN A 1 87 ? 6.624 -9.723 -6.796 1.00 84.00 87 ASN A O 1
ATOM 707 N N . HIS A 1 88 ? 6.831 -7.601 -7.495 1.00 88.19 88 HIS A N 1
ATOM 708 C CA . HIS A 1 88 ? 7.409 -7.087 -6.260 1.00 88.19 88 HIS A CA 1
ATOM 709 C C . HIS A 1 88 ? 6.697 -5.789 -5.863 1.00 88.19 88 HIS A C 1
ATOM 711 O O . HIS A 1 88 ? 6.882 -4.759 -6.513 1.00 88.19 88 HIS A O 1
ATOM 717 N N . PRO A 1 89 ? 5.837 -5.825 -4.828 1.00 90.38 89 PRO A N 1
ATOM 718 C CA . PRO A 1 89 ? 5.205 -4.625 -4.307 1.00 90.38 89 PRO A CA 1
ATOM 719 C C . PRO A 1 89 ? 6.151 -3.862 -3.370 1.00 90.38 89 PRO A C 1
ATOM 721 O O . PRO A 1 89 ? 6.817 -4.459 -2.520 1.00 90.38 89 PRO A O 1
ATOM 724 N N . TYR A 1 90 ? 6.126 -2.539 -3.480 1.00 91.94 90 TYR A N 1
ATOM 725 C CA . TYR A 1 90 ? 6.862 -1.576 -2.667 1.00 91.94 90 TYR A CA 1
ATOM 726 C C . TYR A 1 90 ? 5.926 -0.460 -2.197 1.00 91.94 90 TYR A C 1
ATOM 728 O O . TYR A 1 90 ? 4.944 -0.136 -2.864 1.00 91.94 90 TYR A O 1
ATOM 736 N N . PHE A 1 91 ? 6.251 0.175 -1.077 1.00 91.31 91 PHE A N 1
ATOM 737 C CA . PHE A 1 91 ? 5.749 1.511 -0.769 1.00 91.31 91 PHE A CA 1
ATOM 738 C C . PHE A 1 91 ? 6.630 2.562 -1.418 1.00 91.31 91 PHE A C 1
ATOM 740 O O . PHE A 1 91 ? 7.846 2.397 -1.482 1.00 91.31 91 PHE A O 1
ATOM 747 N N . MET A 1 92 ? 6.014 3.671 -1.814 1.00 89.69 92 MET A N 1
ATOM 748 C CA . MET A 1 92 ? 6.729 4.870 -2.224 1.00 89.69 92 MET A CA 1
ATOM 749 C C . MET A 1 92 ? 6.302 6.049 -1.356 1.00 89.69 92 MET A C 1
ATOM 751 O O . MET A 1 92 ? 5.117 6.218 -1.067 1.00 89.69 92 MET A O 1
ATOM 755 N N . LYS A 1 93 ? 7.273 6.858 -0.919 1.00 81.00 93 LYS A N 1
ATOM 756 C CA . LYS A 1 93 ? 6.994 8.075 -0.136 1.00 81.00 93 LYS A CA 1
ATOM 757 C C . LYS A 1 93 ? 6.477 9.219 -1.002 1.00 81.00 93 LYS A C 1
ATOM 759 O O . LYS A 1 93 ? 5.644 9.992 -0.535 1.00 81.00 93 LYS A O 1
ATOM 764 N N . SER A 1 94 ? 6.988 9.353 -2.223 1.00 81.50 94 SER A N 1
ATOM 765 C CA . SER A 1 94 ? 6.526 10.367 -3.167 1.00 81.50 94 SER A CA 1
ATOM 766 C C . SER A 1 94 ? 5.451 9.833 -4.112 1.00 81.50 94 SER A C 1
ATOM 768 O O . SER A 1 94 ? 5.237 8.630 -4.259 1.00 81.50 94 SER A O 1
ATOM 770 N N . ASN A 1 95 ? 4.799 10.770 -4.800 1.00 79.06 95 ASN A N 1
ATOM 771 C CA . ASN A 1 95 ? 3.841 10.488 -5.862 1.00 79.06 95 ASN A CA 1
ATOM 772 C C . ASN A 1 95 ? 4.489 10.529 -7.261 1.00 79.06 95 ASN A C 1
ATOM 774 O O . ASN A 1 95 ? 3.823 10.874 -8.242 1.00 79.06 95 ASN A O 1
ATOM 778 N N . SER A 1 96 ? 5.767 10.160 -7.375 1.00 81.12 96 SER A N 1
ATOM 779 C CA . SER A 1 96 ? 6.538 10.338 -8.614 1.00 81.12 96 SER A CA 1
ATOM 780 C C . SER A 1 96 ? 6.395 9.186 -9.616 1.00 81.12 96 SER A C 1
ATOM 782 O O . SER A 1 96 ? 6.500 9.416 -10.817 1.00 81.12 96 SER A O 1
ATOM 784 N N . ILE A 1 97 ? 6.095 7.959 -9.169 1.00 83.75 97 ILE A N 1
ATOM 785 C CA . ILE A 1 97 ? 5.919 6.810 -10.078 1.00 83.75 97 ILE A CA 1
ATOM 786 C C . ILE A 1 97 ? 4.443 6.634 -10.433 1.00 83.75 97 ILE A C 1
ATOM 788 O O . ILE A 1 97 ? 3.630 6.331 -9.560 1.00 83.75 97 ILE A O 1
ATOM 792 N N . GLY A 1 98 ? 4.110 6.812 -11.713 1.00 84.12 98 GLY A N 1
ATOM 793 C CA . GLY A 1 98 ? 2.829 6.412 -12.305 1.00 84.12 98 GLY A CA 1
ATOM 794 C C . GLY A 1 98 ? 2.977 5.113 -13.096 1.00 84.12 98 GLY A C 1
ATOM 795 O O . GLY A 1 98 ? 2.562 4.054 -12.642 1.00 84.12 98 GLY A O 1
ATOM 796 N N . ILE A 1 99 ? 3.601 5.196 -14.269 1.00 89.25 99 ILE A N 1
ATOM 797 C CA . ILE A 1 99 ? 4.045 4.046 -15.065 1.00 89.25 99 ILE A CA 1
ATOM 798 C C . ILE A 1 99 ? 5.427 4.407 -15.590 1.00 89.25 99 ILE A C 1
ATOM 800 O O . ILE A 1 99 ? 5.532 5.337 -16.386 1.00 89.25 99 ILE A O 1
ATOM 804 N N . LEU A 1 100 ? 6.467 3.720 -15.126 1.00 90.88 100 LEU A N 1
ATOM 805 C CA . LEU A 1 100 ? 7.843 3.957 -15.564 1.00 90.88 100 LEU A CA 1
ATOM 806 C C . LEU A 1 100 ? 8.554 2.631 -15.813 1.00 90.88 100 LEU A C 1
ATOM 808 O O . LEU A 1 100 ? 8.311 1.648 -15.116 1.00 90.88 100 LEU A O 1
ATOM 812 N N . ASP A 1 101 ? 9.435 2.608 -16.803 1.00 91.25 101 ASP A N 1
ATOM 813 C CA . ASP A 1 101 ? 10.391 1.521 -16.977 1.00 91.25 101 ASP A CA 1
ATOM 814 C C . ASP A 1 101 ? 11.554 1.646 -15.980 1.00 91.25 101 ASP A C 1
ATOM 816 O O . ASP A 1 101 ? 11.800 2.707 -15.401 1.00 91.25 101 ASP A O 1
ATOM 820 N N . GLU A 1 102 ? 12.273 0.547 -15.774 1.00 90.94 102 GLU A N 1
ATOM 821 C CA . GLU A 1 102 ? 13.405 0.490 -14.846 1.00 90.94 102 GLU A CA 1
ATOM 822 C C . GLU A 1 102 ? 14.518 1.503 -15.151 1.00 90.94 102 GLU A C 1
ATOM 824 O O . GLU A 1 102 ? 15.085 2.073 -14.220 1.00 90.94 102 GLU A O 1
ATOM 829 N N . GLU A 1 103 ? 14.804 1.784 -16.426 1.00 91.19 103 GLU A N 1
ATOM 830 C CA . GLU A 1 103 ? 15.826 2.764 -16.813 1.00 91.19 103 GLU A CA 1
ATOM 831 C C . GLU A 1 103 ? 15.421 4.171 -16.360 1.00 91.19 103 GLU A C 1
ATOM 833 O O . GLU A 1 103 ? 16.233 4.886 -15.769 1.00 91.19 103 GLU A O 1
ATOM 838 N N . SER A 1 104 ? 14.153 4.542 -16.555 1.00 92.00 104 SER A N 1
ATOM 839 C CA . SER A 1 104 ? 13.592 5.809 -16.075 1.00 92.00 104 SER A CA 1
ATOM 840 C C . SER A 1 104 ? 13.642 5.919 -14.546 1.00 92.00 104 SER A C 1
ATOM 842 O O . SER A 1 104 ? 14.084 6.937 -14.015 1.00 92.00 104 SER A O 1
ATOM 844 N N . VAL A 1 105 ? 13.256 4.860 -13.823 1.00 91.19 105 VAL A N 1
ATOM 845 C CA . VAL A 1 105 ? 13.286 4.840 -12.345 1.00 91.19 105 VAL A CA 1
ATOM 846 C C . VAL A 1 105 ? 14.714 4.990 -11.810 1.00 91.19 105 VAL A C 1
ATOM 848 O O . VAL A 1 105 ? 14.934 5.721 -10.842 1.00 91.19 105 VAL A O 1
ATOM 851 N N . LEU A 1 106 ? 15.693 4.336 -12.443 1.00 92.69 106 LEU A N 1
ATOM 852 C CA . LEU A 1 106 ? 17.108 4.448 -12.078 1.00 92.69 106 LEU A CA 1
ATOM 853 C C . LEU A 1 106 ? 17.676 5.832 -12.397 1.00 92.69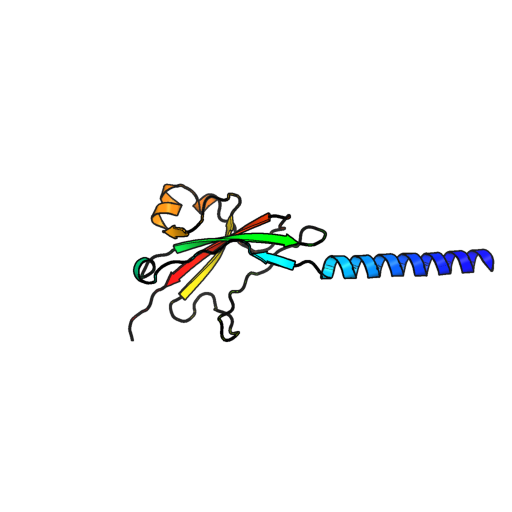 106 LEU A C 1
ATOM 855 O O . LEU A 1 106 ? 18.362 6.422 -11.563 1.00 92.69 106 LEU A O 1
ATOM 859 N N . LYS A 1 107 ? 17.382 6.361 -13.588 1.00 94.12 107 LYS A N 1
ATOM 860 C CA . LYS A 1 107 ? 17.855 7.673 -14.042 1.00 94.12 107 LYS A CA 1
ATOM 861 C C . LYS A 1 107 ? 17.370 8.806 -13.140 1.00 94.12 107 LYS A C 1
ATOM 863 O O . LYS A 1 107 ? 18.140 9.723 -12.858 1.00 94.12 107 LYS A O 1
ATOM 868 N N . ASP A 1 108 ? 16.128 8.718 -12.680 1.00 91.50 108 ASP A N 1
ATOM 869 C CA . ASP A 1 108 ? 15.506 9.737 -11.834 1.00 91.50 108 ASP A CA 1
ATOM 870 C C . ASP A 1 108 ? 15.796 9.521 -10.334 1.00 91.50 108 ASP A C 1
ATOM 872 O O . ASP A 1 108 ? 15.331 10.292 -9.497 1.00 91.50 108 ASP A O 1
ATOM 876 N N . GLY A 1 109 ? 16.572 8.488 -9.974 1.00 91.25 109 GLY A N 1
ATOM 877 C CA . GLY A 1 109 ? 16.948 8.190 -8.586 1.00 91.25 109 GLY A CA 1
ATOM 878 C C . GLY A 1 109 ? 15.792 7.688 -7.713 1.00 91.25 109 GLY A C 1
ATOM 879 O O . GLY A 1 109 ? 15.892 7.687 -6.489 1.00 91.25 109 GLY A O 1
ATOM 880 N N . LEU A 1 110 ? 14.692 7.236 -8.319 1.00 92.06 110 LEU A N 1
ATOM 881 C CA . LEU A 1 110 ? 13.455 6.891 -7.611 1.00 92.06 110 LEU A CA 1
ATOM 882 C C . LEU A 1 110 ? 13.526 5.539 -6.882 1.00 92.06 110 LEU A C 1
ATOM 884 O O . LEU A 1 110 ? 12.679 5.262 -6.033 1.00 92.06 110 LEU A O 1
ATOM 888 N N . MET A 1 111 ? 14.538 4.709 -7.164 1.00 90.50 111 MET A N 1
ATOM 889 C CA . MET A 1 111 ? 14.745 3.433 -6.462 1.00 90.50 111 MET A CA 1
ATOM 890 C C . MET A 1 111 ? 14.981 3.609 -4.961 1.00 90.50 111 MET A C 1
ATOM 892 O O . MET A 1 111 ? 14.545 2.771 -4.175 1.00 90.50 111 MET A O 1
ATOM 896 N N . GLU A 1 112 ? 15.625 4.701 -4.544 1.00 89.69 112 GLU A N 1
ATOM 897 C CA . GLU A 1 112 ? 15.889 4.985 -3.125 1.00 89.69 112 GLU A CA 1
ATOM 898 C C . GLU A 1 112 ? 14.612 5.325 -2.340 1.00 89.69 112 GLU A C 1
ATOM 900 O O . GLU A 1 112 ? 14.589 5.292 -1.107 1.00 89.69 112 GLU A O 1
ATOM 905 N N . GLU A 1 113 ? 13.528 5.635 -3.052 1.00 90.50 113 GLU A N 1
ATOM 906 C CA . GLU A 1 113 ? 12.223 5.929 -2.474 1.00 90.50 113 GLU A CA 1
ATOM 907 C C . GLU A 1 113 ? 11.308 4.704 -2.374 1.00 90.50 113 GLU A C 1
ATOM 909 O O . GLU A 1 113 ? 10.186 4.831 -1.871 1.00 90.50 113 GLU A O 1
ATOM 914 N N . LEU A 1 114 ? 11.761 3.540 -2.850 1.00 90.56 114 LEU A N 1
ATOM 915 C CA . LEU A 1 114 ? 11.023 2.286 -2.770 1.00 90.56 114 LEU A CA 1
ATOM 916 C C . LEU A 1 114 ? 11.389 1.530 -1.493 1.00 90.56 114 LEU A C 1
ATOM 918 O O . LEU A 1 114 ? 12.545 1.192 -1.244 1.00 90.56 114 LEU A O 1
ATOM 922 N N . PHE A 1 115 ? 10.376 1.222 -0.688 1.00 90.50 115 PHE A N 1
ATOM 923 C CA . PHE A 1 115 ? 10.531 0.507 0.578 1.00 90.50 115 PHE A CA 1
ATOM 924 C C . PHE A 1 115 ? 9.717 -0.782 0.563 1.00 90.50 115 PHE A C 1
ATOM 926 O O . PHE A 1 115 ? 8.626 -0.836 -0.004 1.00 90.50 115 PHE A O 1
ATOM 933 N N . GLU A 1 116 ? 10.217 -1.831 1.211 1.00 89.50 116 GLU A N 1
ATOM 934 C CA . GLU A 1 116 ? 9.468 -3.081 1.324 1.00 89.50 116 GLU A CA 1
ATOM 935 C C . GLU A 1 116 ? 8.150 -2.898 2.093 1.00 89.50 116 GLU A C 1
ATOM 937 O O . GLU A 1 116 ? 8.047 -2.104 3.031 1.00 89.50 116 GLU A O 1
ATOM 942 N N . ILE A 1 117 ? 7.141 -3.688 1.715 1.00 87.50 117 ILE A N 1
ATOM 943 C CA . ILE A 1 117 ? 5.791 -3.626 2.292 1.00 87.50 117 ILE A CA 1
ATOM 944 C C . ILE A 1 117 ? 5.769 -3.951 3.796 1.00 87.50 117 ILE A C 1
ATOM 946 O O . ILE A 1 117 ? 4.926 -3.456 4.539 1.00 87.50 117 ILE A O 1
ATOM 950 N N . LYS A 1 118 ? 6.659 -4.825 4.261 1.00 85.56 118 LYS A N 1
ATOM 951 C CA . LYS A 1 118 ? 6.490 -5.505 5.546 1.00 85.56 118 LYS A CA 1
ATOM 952 C C . LYS A 1 118 ? 6.603 -4.551 6.741 1.00 85.56 118 LYS A C 1
ATOM 954 O O . LYS A 1 118 ? 7.652 -3.954 6.974 1.00 85.56 118 LYS A O 1
ATOM 959 N N . GLY A 1 119 ? 5.545 -4.494 7.552 1.00 83.06 119 GLY A N 1
ATOM 960 C CA . GLY A 1 119 ? 5.548 -3.821 8.854 1.00 83.06 119 GLY A CA 1
ATOM 961 C C . GLY A 1 119 ? 5.404 -2.300 8.781 1.00 83.06 119 GLY A C 1
ATOM 962 O O . GLY A 1 119 ? 5.655 -1.611 9.772 1.00 83.06 119 GLY A O 1
ATOM 963 N N . GLN A 1 120 ? 5.000 -1.757 7.630 1.00 85.25 120 GLN A N 1
ATOM 964 C CA . GLN A 1 120 ? 4.780 -0.321 7.478 1.00 85.25 120 GLN A CA 1
ATOM 965 C C . GLN A 1 120 ? 3.393 0.070 7.977 1.00 85.25 120 GLN A C 1
ATOM 967 O O . GLN A 1 120 ? 2.386 -0.543 7.621 1.00 85.25 120 GLN A O 1
ATOM 972 N N . LYS A 1 121 ? 3.335 1.121 8.797 1.00 88.00 121 LYS A N 1
ATOM 973 C CA . LYS A 1 121 ? 2.068 1.764 9.147 1.00 88.00 121 LYS A CA 1
ATOM 974 C C . LYS A 1 121 ? 1.707 2.741 8.048 1.00 88.00 121 LYS A C 1
ATOM 976 O O . LYS A 1 121 ? 2.511 3.612 7.723 1.00 88.00 121 LYS A O 1
ATOM 981 N N . VAL A 1 122 ? 0.496 2.625 7.531 1.00 86.19 122 VAL A N 1
ATOM 982 C CA . VAL A 1 122 ? -0.033 3.605 6.588 1.00 86.19 122 VAL A CA 1
ATOM 983 C C . VAL A 1 122 ? -0.959 4.564 7.315 1.00 86.19 122 VAL A C 1
ATOM 985 O O . VAL A 1 122 ? -1.815 4.156 8.103 1.00 86.19 122 VAL A O 1
ATOM 988 N N . ASP A 1 123 ? -0.748 5.851 7.074 1.00 79.25 123 ASP A N 1
ATOM 989 C CA . ASP A 1 123 ? -1.724 6.887 7.386 1.00 79.25 123 ASP A CA 1
ATOM 990 C C . ASP A 1 123 ? -2.485 7.232 6.103 1.00 79.25 123 ASP A C 1
ATOM 992 O O . ASP A 1 123 ? -1.948 7.027 5.017 1.00 79.25 123 ASP A O 1
ATOM 996 N N . LYS A 1 124 ? -3.731 7.698 6.250 1.00 84.56 124 LYS A N 1
ATOM 997 C CA . LYS A 1 124 ? -4.697 8.068 5.197 1.00 84.56 124 LYS A CA 1
ATOM 998 C C . LYS A 1 124 ? -4.298 7.682 3.770 1.00 84.56 124 LYS A C 1
ATOM 1000 O O . LYS A 1 124 ? -4.768 6.658 3.297 1.00 84.56 124 LYS A O 1
ATOM 1005 N N . ASP A 1 125 ? -3.474 8.483 3.100 1.00 89.94 125 ASP A N 1
ATOM 1006 C CA . ASP A 1 125 ? -3.100 8.279 1.704 1.00 89.94 125 ASP A CA 1
ATOM 1007 C C . ASP A 1 125 ? -1.685 7.710 1.584 1.00 89.94 125 ASP A C 1
ATOM 1009 O O . ASP A 1 125 ? -0.738 8.218 2.187 1.00 89.94 125 ASP A O 1
ATOM 1013 N N . PHE A 1 126 ? -1.533 6.671 0.767 1.00 89.94 126 PHE A N 1
ATOM 1014 C CA . PHE A 1 126 ? -0.241 6.061 0.474 1.00 89.94 126 PHE A CA 1
ATOM 1015 C C . PHE A 1 126 ? -0.191 5.534 -0.958 1.00 89.94 126 PHE A C 1
ATOM 1017 O O . PHE A 1 126 ? -1.218 5.209 -1.564 1.00 89.94 126 PHE A O 1
ATOM 1024 N N . ARG A 1 127 ? 1.029 5.410 -1.483 1.00 91.00 127 ARG A N 1
ATOM 1025 C CA . ARG A 1 127 ? 1.282 4.860 -2.811 1.00 91.00 127 ARG A CA 1
ATOM 1026 C C . ARG A 1 127 ? 1.954 3.499 -2.719 1.00 91.00 127 ARG A C 1
ATOM 1028 O O . ARG A 1 127 ? 2.961 3.327 -2.030 1.00 91.00 127 ARG A O 1
ATOM 1035 N N . LEU A 1 128 ? 1.389 2.548 -3.451 1.00 91.62 128 LEU A N 1
ATOM 1036 C CA . LEU A 1 128 ? 1.963 1.234 -3.676 1.00 91.62 128 LEU A CA 1
ATOM 1037 C C . LEU A 1 128 ? 2.512 1.173 -5.096 1.00 91.62 128 LEU A C 1
ATOM 1039 O O . LEU A 1 128 ? 1.788 1.436 -6.053 1.00 91.62 128 LEU A O 1
ATOM 1043 N N . VAL A 1 129 ? 3.780 0.818 -5.227 1.00 92.12 129 VAL A N 1
ATOM 1044 C CA . VAL A 1 129 ? 4.440 0.618 -6.512 1.00 92.12 129 VAL A CA 1
ATOM 1045 C C . VAL A 1 129 ? 4.618 -0.870 -6.725 1.00 92.12 129 VAL A C 1
ATOM 1047 O O . VAL A 1 129 ? 5.186 -1.567 -5.892 1.00 92.12 129 VAL A O 1
ATOM 1050 N N . LEU A 1 130 ? 4.110 -1.363 -7.841 1.00 90.00 130 LEU A N 1
ATOM 1051 C CA . LEU A 1 130 ? 4.272 -2.739 -8.257 1.00 90.00 130 LEU A CA 1
ATOM 1052 C C . LEU A 1 130 ? 5.340 -2.797 -9.346 1.00 90.00 130 LEU A C 1
ATOM 1054 O O . LEU A 1 130 ? 5.097 -2.338 -10.459 1.00 90.00 130 LEU A O 1
ATOM 1058 N N . ALA A 1 131 ? 6.498 -3.370 -9.027 1.00 89.88 131 ALA A N 1
ATOM 1059 C CA . ALA A 1 131 ? 7.465 -3.764 -10.038 1.00 89.88 131 ALA A CA 1
ATOM 1060 C C . ALA A 1 131 ? 7.003 -5.084 -10.653 1.00 89.88 131 ALA A C 1
ATOM 1062 O O . ALA A 1 131 ? 6.767 -6.064 -9.938 1.00 89.88 131 ALA A O 1
ATOM 1063 N N . VAL A 1 132 ? 6.838 -5.083 -11.968 1.00 87.38 132 VAL A N 1
ATOM 1064 C CA . VAL A 1 132 ? 6.374 -6.226 -12.735 1.00 87.38 132 VAL A CA 1
ATOM 1065 C C . VAL A 1 132 ? 7.368 -6.532 -13.837 1.00 87.38 132 VAL A C 1
ATOM 1067 O O . VAL A 1 132 ? 7.764 -5.632 -14.570 1.00 87.38 132 VAL A O 1
ATOM 1070 N N . GLU A 1 133 ? 7.713 -7.799 -14.002 1.00 86.56 133 GLU A N 1
ATOM 1071 C CA . GLU A 1 133 ? 8.484 -8.299 -15.138 1.00 86.56 133 GLU A CA 1
ATOM 1072 C C . GLU A 1 133 ? 7.697 -9.431 -15.800 1.00 86.56 133 GLU A C 1
ATOM 1074 O O . GLU A 1 133 ? 7.175 -10.307 -15.106 1.00 86.56 133 GLU A O 1
ATOM 1079 N N . TYR A 1 134 ? 7.614 -9.432 -17.131 1.00 78.19 134 TYR A N 1
ATOM 1080 C CA . TYR A 1 134 ? 7.039 -10.545 -17.883 1.00 78.19 134 TYR A CA 1
ATOM 1081 C C . TYR A 1 134 ? 8.027 -11.123 -18.875 1.00 78.19 134 TYR A C 1
ATOM 1083 O O . TYR A 1 134 ? 8.270 -10.589 -19.960 1.00 78.19 134 TYR A O 1
ATOM 1091 N N . ASN A 1 135 ? 8.543 -12.280 -18.488 1.00 70.12 135 ASN A N 1
ATOM 1092 C CA . ASN A 1 135 ? 9.353 -13.153 -19.304 1.00 70.12 135 ASN A CA 1
ATOM 1093 C C . ASN A 1 135 ? 8.479 -14.286 -19.828 1.00 70.12 135 ASN A C 1
ATOM 1095 O O . ASN A 1 135 ? 8.523 -15.413 -19.335 1.00 70.12 135 ASN A O 1
ATOM 1099 N N . ARG A 1 136 ? 7.695 -14.002 -20.871 1.00 57.91 136 ARG A N 1
ATOM 1100 C CA . ARG A 1 136 ? 7.104 -15.074 -21.675 1.00 57.91 136 ARG A CA 1
ATOM 1101 C C . ARG A 1 136 ? 8.234 -15.762 -22.437 1.00 57.91 136 ARG A C 1
ATOM 1103 O O . ARG A 1 136 ? 8.648 -15.312 -23.502 1.00 57.91 136 ARG A O 1
ATOM 1110 N N . THR A 1 137 ? 8.764 -16.848 -21.888 1.00 50.81 137 THR A N 1
ATOM 1111 C CA . THR A 1 137 ? 9.506 -17.811 -22.703 1.00 50.81 137 THR A CA 1
ATOM 1112 C C . THR A 1 137 ? 8.458 -18.518 -23.556 1.00 50.81 137 THR A C 1
ATOM 1114 O O . THR A 1 137 ? 7.601 -19.220 -23.029 1.00 50.81 137 THR A O 1
ATOM 1117 N N . ASN A 1 138 ? 8.445 -18.227 -24.859 1.00 42.66 138 ASN A N 1
ATOM 1118 C CA . ASN A 1 138 ? 7.550 -18.874 -25.818 1.00 42.66 138 ASN A CA 1
ATOM 1119 C C . ASN A 1 138 ? 7.639 -20.403 -25.669 1.00 42.66 138 ASN A C 1
ATOM 1121 O O . ASN A 1 138 ? 8.734 -20.957 -25.785 1.00 42.66 138 ASN A O 1
ATOM 1125 N N . HIS A 1 139 ? 6.498 -21.059 -25.466 1.00 37.16 139 HIS A N 1
ATOM 1126 C CA . HIS A 1 139 ? 6.302 -22.476 -25.761 1.00 37.16 139 HIS A CA 1
ATOM 1127 C C . HIS A 1 139 ? 5.218 -22.608 -26.823 1.00 37.16 139 HIS A C 1
ATOM 1129 O O . HIS A 1 139 ? 4.191 -21.900 -26.694 1.00 37.16 139 HIS A O 1
#

Radius of gyration: 22.35 Å; chains: 1; bounding box: 44×33×76 Å

Secondary structure (DSSP, 8-state):
-HHHHHHHHHHHHHHHHHHHHHHHHHHT-EEEE-------GGGTBT-EEEEEEEEEEESSS--EE-----B-TTS-B--TEETTEEEEEEEESSS--SEEEHHHHHHTTGGGGEEESTTEEPPSEEEEEEEEEE-----

Sequence (139 aa):
MKKLISIMLVAIVLVIGITLAFQYIILHGEFKKWSHATMDEDYFKGKTMYLGYDFTWKGIGSPMIEKVEFIKKDGTILAKDEDGFRNHPYFMKSNSIGILDEESVLKDGLMEELFEIKGQKVDKDFRLVLAVEYNRTNH

pLDDT: mean 84.1, std 10.05, range [37.16, 96.5]

Foldseek 3Di:
DVVVVVVVVVVVVVVVVVVVVVVVQQVPKDKDWDDDADDDPVVAEQFWKKAKIKIFIDGPDWDQQADDWDADPVRHTPDCCPQQKHKAKWWFPDPPDHIDTPVVCVVVVRVVRTHHRHGDTDDGMTMMMITIHHDNPDD